Protein AF-A0ABD0S0A0-F1 (afdb_monomer_lite)

Sequence (69 aa):
MSDLELVKKMLRAVLQSSKHGVAMARLQGDYRALTGEVIPYRQFGHGSLESFLRSIPGVVRLERSSAGE

Radius of gyration: 11.57 Å; chains: 1; bounding box: 21×26×35 Å

Organism: Cirrhinus mrigala (NCBI:txid683832)

Secondary structure (DSSP, 8-state):
--HHHHHHHHHHHHHHH-TT---HHHHHHHHHHHHSS---TTTTT-SSHHHHHHH-TTT------TT--

Foldseek 3Di:
DDPLVVLLVLLLVLQVVPPVGDDPVCSQVSSCVRPVDGRPQVVVVDPDPVRSQVVCCVRDDDDQDPVRD

Structure (mmCIF, N/CA/C/O backbone):
data_AF-A0ABD0S0A0-F1
#
_entry.id   AF-A0ABD0S0A0-F1
#
loop_
_atom_site.group_PDB
_atom_site.id
_atom_site.type_symbol
_atom_site.label_atom_id
_atom_site.label_alt_id
_atom_site.label_comp_id
_atom_site.label_asym_id
_atom_site.label_entity_id
_atom_site.label_seq_id
_atom_site.pdbx_PDB_ins_code
_atom_site.Cartn_x
_atom_site.Cartn_y
_atom_site.Cartn_z
_atom_site.occupancy
_atom_site.B_iso_or_equiv
_atom_site.auth_seq_id
_atom_site.auth_comp_id
_atom_site.auth_asym_id
_atom_site.auth_atom_id
_atom_site.pdbx_PDB_model_num
ATOM 1 N N . MET A 1 1 ? -11.379 -1.026 14.920 1.00 58.28 1 MET A N 1
ATOM 2 C CA . MET A 1 1 ? -10.912 -1.135 13.520 1.00 58.28 1 MET A CA 1
ATOM 3 C C . MET A 1 1 ? -10.149 -2.435 13.413 1.00 58.28 1 MET A C 1
ATOM 5 O O . MET A 1 1 ? -9.280 -2.646 14.244 1.00 58.28 1 MET A O 1
ATOM 9 N N . SER A 1 2 ? -10.499 -3.312 12.476 1.00 84.75 2 SER A N 1
ATOM 10 C CA . SER A 1 2 ? -9.731 -4.541 12.237 1.00 84.75 2 SER A CA 1
ATOM 11 C C . SER A 1 2 ? -8.397 -4.202 11.567 1.00 84.75 2 SER A C 1
ATOM 13 O O . SER A 1 2 ? -8.337 -3.245 10.794 1.00 84.75 2 SER A O 1
ATOM 15 N N . ASP A 1 3 ? -7.351 -4.995 11.792 1.00 87.12 3 ASP A N 1
ATOM 16 C CA . ASP A 1 3 ? -6.015 -4.797 11.204 1.00 87.12 3 ASP A CA 1
ATOM 17 C C . ASP A 1 3 ? -6.069 -4.630 9.679 1.00 87.12 3 ASP A C 1
ATOM 19 O O . ASP A 1 3 ? -5.404 -3.773 9.099 1.00 87.12 3 ASP A O 1
ATOM 23 N N . LEU A 1 4 ? -6.963 -5.375 9.024 1.00 88.62 4 LEU A N 1
ATOM 24 C CA . LEU A 1 4 ? -7.221 -5.267 7.591 1.00 88.62 4 LEU A CA 1
ATOM 25 C C . LEU A 1 4 ? -7.692 -3.864 7.166 1.00 88.62 4 LEU A C 1
ATOM 27 O O . LEU A 1 4 ? -7.275 -3.362 6.125 1.00 88.62 4 LEU A O 1
ATOM 31 N N . GLU A 1 5 ? -8.565 -3.224 7.943 1.00 90.88 5 GLU A N 1
ATOM 32 C CA . GLU A 1 5 ? -9.081 -1.878 7.654 1.00 90.88 5 GLU A CA 1
ATOM 33 C C . GLU A 1 5 ? -7.967 -0.832 7.751 1.00 90.88 5 GLU A C 1
ATOM 35 O O . GLU A 1 5 ? -7.883 0.070 6.913 1.00 90.88 5 GLU A O 1
ATOM 40 N N . LEU A 1 6 ? -7.076 -0.982 8.737 1.00 91.00 6 LEU A N 1
ATOM 41 C CA . LEU A 1 6 ? -5.908 -0.121 8.893 1.00 91.00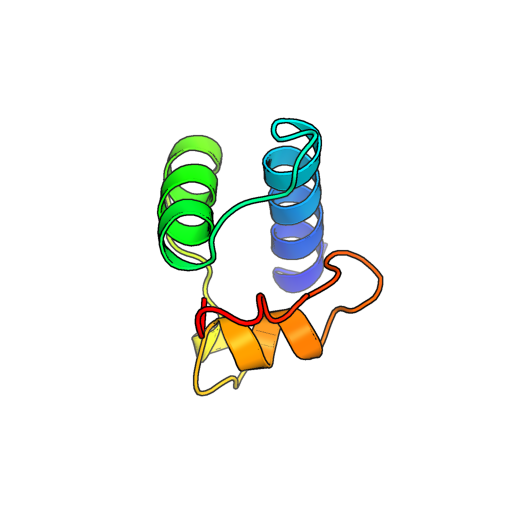 6 LEU A CA 1
ATOM 42 C C . LEU A 1 6 ? -4.963 -0.276 7.699 1.00 91.00 6 LEU A C 1
ATOM 44 O O . LEU A 1 6 ? -4.609 0.718 7.067 1.00 91.00 6 LEU A O 1
ATOM 48 N N . VAL A 1 7 ? -4.636 -1.518 7.330 1.00 91.44 7 VAL A N 1
ATOM 49 C CA . VAL A 1 7 ? -3.772 -1.822 6.181 1.00 91.44 7 VAL A CA 1
ATOM 50 C C . VAL A 1 7 ? -4.350 -1.241 4.893 1.00 91.44 7 VAL A C 1
ATOM 52 O O . VAL A 1 7 ? -3.633 -0.581 4.144 1.00 91.44 7 VAL A O 1
ATOM 55 N N . LYS A 1 8 ? -5.659 -1.394 4.656 1.00 92.06 8 LYS A N 1
ATOM 56 C CA . LYS A 1 8 ? -6.358 -0.782 3.514 1.00 92.06 8 LYS A CA 1
ATOM 57 C C . LYS A 1 8 ? -6.222 0.743 3.506 1.00 92.06 8 LYS A C 1
ATOM 59 O O . LYS A 1 8 ? -5.989 1.331 2.451 1.00 92.06 8 LYS A O 1
ATOM 64 N N . LYS A 1 9 ? -6.366 1.392 4.664 1.00 92.69 9 LYS A N 1
ATOM 65 C CA . LYS A 1 9 ? -6.262 2.853 4.797 1.00 92.69 9 LYS A CA 1
ATOM 66 C C . LYS A 1 9 ? -4.842 3.348 4.509 1.00 92.69 9 LYS A C 1
ATOM 68 O O . LYS A 1 9 ? -4.682 4.327 3.785 1.00 92.69 9 LYS A O 1
ATOM 73 N N . MET A 1 10 ? -3.830 2.636 5.001 1.00 92.62 10 MET A N 1
ATOM 74 C CA . MET A 1 10 ? -2.420 2.950 4.750 1.00 92.62 10 MET A CA 1
ATOM 75 C C . MET A 1 10 ? -2.029 2.706 3.288 1.00 92.62 10 MET A C 1
ATOM 77 O O . MET A 1 10 ? -1.383 3.551 2.677 1.00 92.62 10 MET A O 1
ATOM 81 N N . LEU A 1 11 ? -2.501 1.611 2.683 1.00 92.12 11 LEU A N 1
ATOM 82 C CA . LEU A 1 11 ? -2.332 1.345 1.249 1.00 92.12 11 LEU A CA 1
ATOM 83 C C . LEU A 1 11 ? -2.909 2.471 0.389 1.00 92.12 11 LEU A C 1
ATOM 85 O O . LEU A 1 11 ? -2.239 2.936 -0.529 1.00 92.12 11 LEU A O 1
ATOM 89 N N . ARG A 1 12 ? -4.118 2.955 0.709 1.00 91.81 12 ARG A N 1
ATOM 90 C CA . ARG A 1 12 ? -4.699 4.117 0.020 1.00 91.81 12 ARG A CA 1
ATOM 91 C C . ARG A 1 12 ? -3.800 5.343 0.131 1.00 91.81 12 ARG A C 1
ATOM 93 O O . ARG A 1 12 ? -3.562 5.977 -0.887 1.00 91.81 12 ARG A O 1
ATOM 100 N N . ALA A 1 13 ? -3.276 5.648 1.318 1.00 91.81 13 ALA A N 1
ATOM 101 C CA . ALA A 1 13 ? -2.403 6.804 1.515 1.00 91.81 13 ALA A CA 1
ATOM 102 C C . ALA A 1 13 ? -1.117 6.717 0.670 1.00 91.81 13 ALA A C 1
ATOM 104 O O . ALA A 1 13 ? -0.743 7.691 0.017 1.00 91.81 13 ALA A O 1
ATOM 105 N N . VAL A 1 14 ? -0.487 5.539 0.606 1.00 91.06 14 VAL A N 1
ATOM 106 C CA . VAL A 1 14 ? 0.6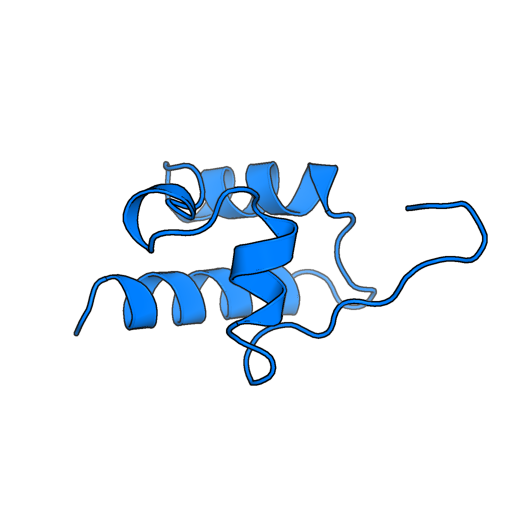96 5.302 -0.240 1.00 91.06 14 VAL A CA 1
ATOM 107 C C . VAL A 1 14 ? 0.378 5.507 -1.721 1.00 91.06 14 VAL A C 1
ATOM 109 O O . VAL A 1 14 ? 1.089 6.225 -2.424 1.00 91.06 14 VAL A O 1
ATOM 112 N N . LEU A 1 15 ? -0.714 4.910 -2.200 1.00 89.38 15 LEU A N 1
ATOM 113 C CA . LEU A 1 15 ? -1.109 4.986 -3.608 1.00 89.38 15 LEU A CA 1
ATOM 114 C C . LEU A 1 15 ? -1.555 6.393 -4.003 1.00 89.38 15 LEU A C 1
ATOM 116 O O . LEU A 1 15 ? -1.260 6.839 -5.104 1.00 89.38 15 LEU A O 1
ATOM 120 N N . GLN A 1 16 ? -2.213 7.124 -3.101 1.00 89.12 16 GLN A N 1
ATOM 121 C CA . GLN A 1 16 ? -2.608 8.516 -3.326 1.00 89.12 16 GLN A CA 1
ATOM 122 C C . GLN A 1 16 ? -1.405 9.456 -3.457 1.00 89.12 16 GLN A C 1
ATOM 124 O O . GLN A 1 16 ? -1.493 10.450 -4.176 1.00 89.12 16 GLN A O 1
ATOM 129 N N . SER A 1 17 ? -0.281 9.133 -2.813 1.00 87.00 17 SER A N 1
ATOM 130 C CA . SER A 1 17 ? 0.979 9.864 -2.987 1.00 87.00 17 SER A CA 1
ATOM 131 C C . SER A 1 17 ? 1.574 9.672 -4.394 1.00 87.00 17 SER A C 1
ATOM 133 O O . SER A 1 17 ? 2.283 10.537 -4.907 1.00 87.00 17 SER A O 1
ATOM 135 N N . SER A 1 18 ? 1.234 8.567 -5.070 1.00 82.62 18 SER A N 1
ATOM 136 C CA . SER A 1 18 ? 1.788 8.183 -6.373 1.00 82.62 18 SER A CA 1
ATOM 137 C C . SER A 1 18 ? 0.741 8.224 -7.487 1.00 82.62 18 SER A C 1
ATOM 139 O O . SER A 1 18 ? 0.064 7.242 -7.784 1.00 82.62 18 SER A O 1
ATOM 141 N N . LYS A 1 19 ? 0.651 9.367 -8.177 1.00 76.81 19 LYS A N 1
ATOM 142 C CA . LYS A 1 19 ? -0.351 9.612 -9.235 1.00 76.81 19 LYS A CA 1
ATOM 143 C C . LYS A 1 19 ? -0.324 8.641 -10.425 1.00 76.81 19 LYS A C 1
ATOM 145 O O . LYS A 1 19 ? -1.345 8.502 -11.087 1.00 76.81 19 LYS A O 1
ATOM 150 N N . HIS A 1 20 ? 0.805 7.990 -10.701 1.00 81.06 20 HIS A N 1
ATOM 151 C CA . HIS A 1 20 ? 0.971 7.087 -11.851 1.00 81.06 20 HIS A CA 1
ATOM 152 C C . HIS A 1 20 ? 0.921 5.601 -11.464 1.00 81.06 20 HIS A C 1
ATOM 154 O O . HIS A 1 20 ? 1.305 4.743 -12.252 1.00 81.06 20 HIS A O 1
ATOM 160 N N . GLY A 1 21 ? 0.465 5.291 -10.247 1.00 82.19 21 GLY A N 1
ATOM 161 C CA . GLY A 1 21 ? 0.593 3.954 -9.680 1.00 82.19 21 GLY A CA 1
ATOM 162 C C . GLY A 1 21 ? 1.982 3.709 -9.094 1.00 82.19 21 GLY A C 1
ATOM 163 O O . GLY A 1 21 ? 2.862 4.572 -9.115 1.00 82.19 21 GLY A O 1
ATOM 164 N N . VAL A 1 22 ? 2.155 2.529 -8.504 1.00 86.44 22 VAL A N 1
ATOM 165 C CA . VAL A 1 22 ? 3.382 2.130 -7.810 1.00 86.44 22 VAL A CA 1
ATOM 166 C C . VAL A 1 22 ? 3.742 0.723 -8.254 1.00 86.44 22 VAL A C 1
ATOM 168 O O . VAL A 1 22 ? 2.904 -0.175 -8.190 1.00 86.44 22 VAL A O 1
ATOM 171 N N . ALA A 1 23 ? 4.991 0.532 -8.678 1.00 87.69 23 ALA A N 1
ATOM 172 C CA . ALA A 1 23 ? 5.514 -0.793 -8.980 1.00 87.69 23 ALA A CA 1
ATOM 173 C C . ALA A 1 23 ? 5.429 -1.689 -7.740 1.00 87.69 23 ALA A C 1
ATOM 175 O O . ALA A 1 23 ? 5.696 -1.245 -6.619 1.00 87.69 23 ALA A O 1
ATOM 176 N N . MET A 1 24 ? 5.116 -2.968 -7.931 1.00 85.06 24 MET A N 1
ATOM 177 C CA . MET A 1 24 ? 4.854 -3.868 -6.810 1.00 85.06 24 MET A CA 1
ATOM 178 C C . MET A 1 24 ? 6.053 -4.011 -5.858 1.00 85.06 24 MET A C 1
ATOM 180 O O . MET A 1 24 ? 5.883 -4.055 -4.639 1.00 85.06 24 MET A O 1
ATOM 184 N N . ALA A 1 25 ? 7.270 -3.987 -6.409 1.00 83.00 25 ALA A N 1
ATOM 185 C CA . ALA A 1 25 ? 8.517 -3.987 -5.646 1.00 83.00 25 ALA A CA 1
ATOM 186 C C . ALA A 1 25 ? 8.697 -2.724 -4.782 1.00 83.00 25 ALA A C 1
ATOM 188 O O . ALA A 1 25 ? 9.269 -2.786 -3.695 1.00 83.00 25 ALA A O 1
ATOM 189 N N . ARG A 1 26 ? 8.189 -1.575 -5.245 1.00 88.25 26 ARG A N 1
ATOM 190 C CA . ARG A 1 26 ? 8.310 -0.288 -4.550 1.00 88.25 26 ARG A CA 1
ATOM 191 C C . ARG A 1 26 ? 7.218 -0.099 -3.501 1.00 88.25 26 ARG A C 1
ATOM 193 O O . ARG A 1 26 ? 7.505 0.382 -2.411 1.00 88.25 26 ARG A O 1
ATOM 200 N N . LEU A 1 27 ? 6.013 -0.603 -3.778 1.00 90.06 27 LEU A N 1
ATOM 201 C CA . LEU A 1 27 ? 4.846 -0.516 -2.898 1.00 90.06 27 LEU A CA 1
ATOM 202 C C . LEU A 1 27 ? 5.146 -0.998 -1.477 1.00 90.06 27 LEU A C 1
ATOM 204 O O . LEU A 1 27 ? 4.721 -0.374 -0.507 1.00 90.06 27 LEU A O 1
ATOM 208 N N . GLN A 1 28 ? 5.895 -2.094 -1.343 1.00 89.50 28 GLN A N 1
ATOM 209 C CA . GLN A 1 28 ? 6.278 -2.618 -0.034 1.00 89.50 28 GLN A CA 1
ATOM 210 C C . GLN A 1 28 ? 7.208 -1.657 0.724 1.00 89.50 28 GLN A C 1
ATOM 212 O O . GLN A 1 28 ? 7.066 -1.495 1.936 1.00 89.50 28 GLN A O 1
ATOM 217 N N . GLY A 1 29 ? 8.135 -1.010 0.014 1.00 91.19 29 GLY A N 1
ATOM 218 C CA . GLY A 1 29 ? 9.035 -0.001 0.563 1.00 91.19 29 GLY A CA 1
ATOM 219 C C . GLY A 1 29 ? 8.294 1.259 1.000 1.00 91.19 29 GLY A C 1
ATOM 220 O O . GLY A 1 29 ? 8.464 1.687 2.138 1.00 91.19 29 GLY A O 1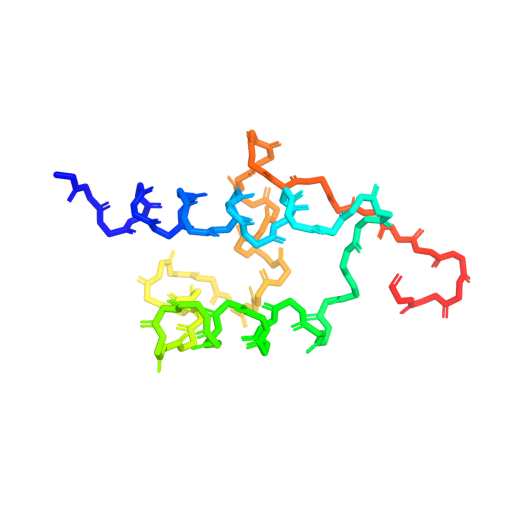
ATOM 221 N N . ASP A 1 30 ? 7.423 1.803 0.147 1.00 91.62 30 ASP A N 1
ATOM 222 C CA . ASP A 1 30 ? 6.614 2.986 0.466 1.00 91.62 30 ASP A CA 1
ATOM 223 C C . ASP A 1 30 ? 5.661 2.729 1.643 1.00 91.62 30 ASP A C 1
ATOM 225 O O . ASP A 1 30 ? 5.538 3.553 2.550 1.00 91.62 30 ASP A O 1
ATOM 229 N N . TYR A 1 31 ? 5.034 1.550 1.685 1.00 92.62 31 TYR A N 1
ATOM 230 C CA . TYR A 1 31 ? 4.193 1.152 2.812 1.00 92.62 31 TYR A CA 1
ATOM 231 C C . TYR A 1 31 ? 4.985 1.084 4.120 1.00 92.62 31 TYR A C 1
ATOM 233 O O . TYR A 1 31 ? 4.529 1.599 5.144 1.00 92.62 31 TYR A O 1
ATOM 241 N N . ARG A 1 32 ? 6.189 0.504 4.091 1.00 92.75 32 ARG A N 1
ATOM 242 C CA . ARG A 1 32 ? 7.076 0.457 5.258 1.00 92.75 32 ARG A CA 1
ATOM 243 C C . ARG A 1 32 ? 7.586 1.835 5.659 1.00 92.75 32 ARG A C 1
ATOM 245 O O . ARG A 1 32 ? 7.701 2.098 6.848 1.00 92.75 32 ARG A O 1
ATOM 252 N N . ALA A 1 33 ? 7.866 2.718 4.708 1.00 91.62 33 ALA A N 1
ATOM 253 C CA . ALA A 1 33 ? 8.271 4.087 5.005 1.00 91.62 33 ALA A CA 1
ATOM 254 C C . ALA A 1 33 ? 7.155 4.873 5.714 1.00 91.62 33 ALA A C 1
ATOM 256 O O . ALA A 1 33 ? 7.442 5.664 6.607 1.00 91.62 33 ALA A O 1
ATOM 257 N N . LEU A 1 34 ? 5.8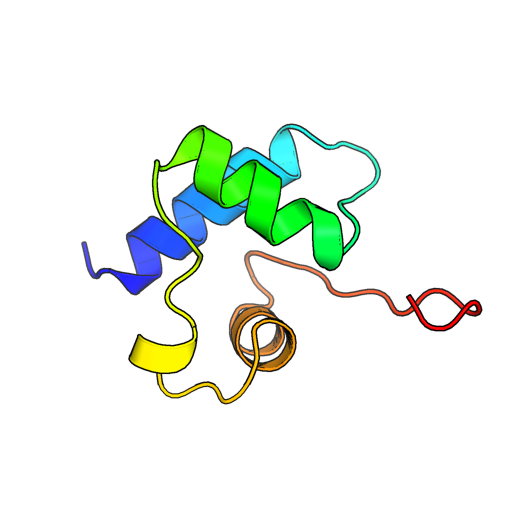90 4.624 5.353 1.00 90.38 34 LEU A N 1
ATOM 258 C CA . LEU A 1 34 ? 4.734 5.289 5.957 1.00 90.38 34 LEU A CA 1
ATOM 259 C C . LEU A 1 34 ? 4.322 4.687 7.310 1.00 90.38 34 LEU A C 1
ATOM 261 O O . LEU A 1 34 ? 3.943 5.422 8.217 1.00 90.38 34 LEU A O 1
ATOM 265 N N . THR A 1 35 ? 4.345 3.359 7.435 1.00 90.38 35 THR A N 1
ATOM 266 C CA . THR A 1 35 ? 3.801 2.642 8.606 1.00 90.38 35 THR A CA 1
ATOM 267 C C . THR A 1 35 ? 4.865 2.132 9.574 1.00 90.38 35 THR A C 1
ATOM 269 O O . THR A 1 35 ? 4.535 1.742 10.687 1.00 90.38 35 THR A O 1
ATOM 272 N N . GLY A 1 36 ? 6.134 2.115 9.162 1.00 91.88 36 GLY A N 1
ATOM 273 C CA . GLY A 1 36 ? 7.244 1.492 9.888 1.00 91.88 36 GLY A CA 1
ATOM 274 C C . GLY A 1 36 ? 7.380 -0.017 9.651 1.00 91.88 36 GLY A C 1
ATOM 275 O O . GLY A 1 36 ? 8.434 -0.588 9.935 1.00 91.88 36 GLY A O 1
ATOM 276 N N . GLU A 1 37 ? 6.367 -0.666 9.072 1.00 91.19 37 GLU A N 1
ATOM 277 C CA . GLU A 1 37 ? 6.273 -2.125 8.974 1.00 91.19 37 GLU A CA 1
ATOM 278 C C . GLU A 1 37 ? 5.960 -2.603 7.552 1.00 91.19 37 GLU A C 1
ATOM 280 O O . GLU A 1 37 ? 5.481 -1.861 6.700 1.00 91.19 37 GLU A O 1
ATOM 285 N N . VAL A 1 38 ? 6.243 -3.873 7.258 1.00 90.69 38 VAL A N 1
ATOM 286 C CA . VAL A 1 38 ? 5.889 -4.468 5.960 1.00 90.69 38 VAL A CA 1
ATOM 287 C C . VAL A 1 38 ? 4.422 -4.894 5.936 1.00 90.69 38 VAL A C 1
ATOM 289 O O . VAL A 1 38 ? 3.863 -5.268 6.961 1.00 90.69 38 VAL A O 1
ATOM 292 N N . ILE A 1 39 ? 3.808 -4.900 4.748 1.00 91.44 39 ILE A N 1
ATOM 293 C CA . ILE A 1 39 ? 2.414 -5.335 4.574 1.00 91.44 39 ILE A CA 1
ATOM 294 C C . ILE A 1 39 ? 2.261 -6.783 5.081 1.00 91.44 39 ILE A C 1
ATOM 296 O O . ILE A 1 39 ? 2.879 -7.688 4.509 1.00 91.44 39 ILE A O 1
ATOM 300 N N . PRO A 1 40 ? 1.419 -7.047 6.098 1.00 91.12 40 PRO A N 1
ATOM 301 C CA . PRO A 1 40 ? 1.318 -8.363 6.723 1.00 91.12 40 PRO A CA 1
ATOM 302 C C . PRO A 1 40 ? 0.399 -9.322 5.942 1.00 91.12 40 PRO A C 1
ATOM 304 O O . PRO A 1 40 ? -0.467 -9.979 6.511 1.00 91.12 40 PRO A O 1
ATOM 307 N N . TYR A 1 41 ? 0.599 -9.459 4.624 1.00 91.94 41 TYR A N 1
ATOM 308 C CA . TYR A 1 41 ? -0.246 -10.290 3.746 1.00 91.94 41 TYR A CA 1
ATOM 309 C C . TYR A 1 41 ? -0.337 -11.760 4.195 1.00 91.94 41 TYR A C 1
ATOM 311 O O . TYR A 1 41 ? -1.389 -12.384 4.061 1.00 91.94 41 TYR A O 1
ATOM 319 N N . ARG A 1 42 ? 0.739 -12.295 4.789 1.00 90.88 42 ARG A N 1
ATOM 320 C CA . ARG A 1 42 ? 0.777 -13.663 5.334 1.00 90.88 42 ARG A CA 1
ATOM 321 C C . ARG A 1 42 ? -0.169 -13.849 6.519 1.00 90.88 42 ARG A C 1
ATOM 323 O O . ARG A 1 42 ? -0.749 -14.918 6.656 1.00 90.88 42 ARG A O 1
ATOM 330 N N . GLN A 1 43 ? -0.338 -12.817 7.347 1.00 90.19 43 GLN A N 1
ATOM 331 C CA . GLN A 1 43 ? -1.226 -12.862 8.516 1.00 90.19 43 GLN A CA 1
ATOM 332 C C . GLN A 1 43 ? -2.701 -12.883 8.098 1.00 90.19 43 GLN A C 1
ATOM 334 O O . GLN A 1 43 ? -3.540 -13.447 8.788 1.00 90.19 43 GLN A O 1
ATOM 339 N N . PHE A 1 44 ? -3.002 -12.337 6.919 1.00 89.19 44 PHE A N 1
ATOM 340 C CA . PHE A 1 44 ? -4.328 -12.383 6.309 1.00 89.19 44 PHE A CA 1
ATOM 341 C C . PHE A 1 44 ? -4.584 -13.661 5.490 1.00 89.19 44 PHE A C 1
ATOM 343 O O . PHE A 1 44 ? -5.589 -13.743 4.793 1.00 89.19 44 PHE A O 1
ATOM 350 N N . GLY A 1 45 ? -3.685 -14.651 5.543 1.00 91.62 45 GLY A N 1
ATOM 351 C CA . GLY A 1 45 ? -3.852 -15.933 4.851 1.00 91.62 45 GLY A CA 1
ATOM 352 C C . GLY A 1 45 ? -3.441 -15.932 3.375 1.00 91.62 45 GLY A C 1
ATOM 353 O O . GLY A 1 45 ? -3.768 -16.871 2.654 1.00 91.62 45 GLY A O 1
ATOM 354 N N . HIS A 1 46 ? -2.715 -14.913 2.905 1.00 93.25 46 HIS A N 1
ATOM 355 C CA . HIS A 1 46 ? -2.252 -14.849 1.518 1.00 93.25 46 HIS A CA 1
ATOM 356 C C . HIS A 1 46 ? -0.811 -15.342 1.364 1.00 93.25 46 HIS A C 1
ATOM 358 O O . HIS A 1 46 ? 0.081 -14.974 2.129 1.00 93.25 46 HIS A O 1
ATOM 364 N N . GLY A 1 47 ? -0.562 -16.127 0.311 1.00 90.69 47 GLY A N 1
ATOM 365 C CA . GLY A 1 47 ? 0.775 -16.641 -0.015 1.00 90.69 47 GLY A CA 1
ATOM 366 C C . GLY A 1 47 ? 1.723 -15.602 -0.623 1.00 90.69 47 GLY A C 1
ATOM 367 O O . GLY A 1 47 ? 2.929 -15.823 -0.686 1.00 90.69 47 GLY A O 1
ATOM 368 N N . SER A 1 48 ? 1.208 -14.462 -1.087 1.00 90.38 48 SER A N 1
ATOM 369 C CA . SER A 1 48 ? 2.006 -13.397 -1.705 1.00 90.38 48 SER A CA 1
ATOM 370 C C . SER A 1 48 ? 1.304 -12.047 -1.597 1.00 90.38 48 SER A C 1
ATOM 372 O O . SER A 1 48 ? 0.075 -11.991 -1.493 1.00 90.38 48 SER A O 1
ATOM 374 N N . LEU A 1 49 ? 2.078 -10.960 -1.692 1.00 89.19 49 LEU A N 1
ATOM 375 C CA . LEU A 1 49 ? 1.550 -9.594 -1.693 1.00 89.19 49 LEU A CA 1
ATOM 376 C C . LEU A 1 49 ? 0.513 -9.389 -2.807 1.00 89.19 49 LEU A C 1
ATOM 378 O O . LEU A 1 49 ? -0.564 -8.866 -2.543 1.00 89.19 49 LEU A O 1
ATOM 382 N N . GLU A 1 50 ? 0.787 -9.870 -4.023 1.00 89.50 50 GLU A N 1
ATOM 383 C CA . GLU A 1 50 ? -0.157 -9.782 -5.146 1.00 89.50 50 GLU A CA 1
ATOM 384 C C . GLU A 1 50 ? -1.520 -10.414 -4.810 1.00 89.50 50 GLU A C 1
ATOM 386 O O . GLU A 1 50 ? -2.562 -9.808 -5.057 1.00 89.50 50 GLU A O 1
ATOM 391 N N . SER A 1 51 ? -1.521 -11.609 -4.206 1.00 91.50 51 SER A N 1
ATOM 392 C CA . SER A 1 51 ? -2.751 -12.316 -3.820 1.00 91.50 51 SER A CA 1
ATOM 393 C C . SER A 1 51 ? -3.568 -11.510 -2.810 1.00 91.50 51 SER A C 1
ATOM 395 O O . SER A 1 51 ? -4.785 -11.398 -2.953 1.00 91.50 51 SER A O 1
ATOM 397 N N . PHE A 1 52 ? -2.900 -10.898 -1.830 1.00 92.19 52 PHE A N 1
ATOM 398 C CA . PHE A 1 52 ? -3.556 -10.019 -0.868 1.00 92.19 52 PHE A CA 1
ATOM 399 C C . PHE A 1 52 ? -4.171 -8.795 -1.542 1.00 92.19 52 PHE A C 1
ATOM 401 O O . PHE A 1 52 ? -5.337 -8.486 -1.314 1.00 92.19 52 PHE A O 1
ATOM 408 N N . LEU A 1 53 ? -3.428 -8.132 -2.428 1.00 90.31 53 LEU A N 1
ATOM 409 C CA . LEU A 1 53 ? -3.907 -6.945 -3.133 1.00 90.31 53 LEU A CA 1
ATOM 410 C C . LEU A 1 53 ? -5.086 -7.266 -4.066 1.00 90.31 53 LEU A C 1
ATOM 412 O O . LEU A 1 53 ? -6.040 -6.493 -4.123 1.00 90.31 53 LEU A O 1
ATOM 416 N N . ARG A 1 54 ? -5.095 -8.440 -4.715 1.00 89.75 54 ARG A N 1
ATOM 417 C CA . ARG A 1 54 ? -6.260 -8.926 -5.483 1.00 89.75 54 ARG A CA 1
ATOM 418 C C . ARG A 1 54 ? -7.505 -9.146 -4.629 1.00 89.75 54 ARG A C 1
ATOM 420 O O . ARG A 1 54 ? -8.609 -9.027 -5.148 1.00 89.75 54 ARG A O 1
ATOM 427 N N . SER A 1 55 ? -7.339 -9.448 -3.344 1.00 90.50 55 SER A N 1
ATOM 428 C CA . SER A 1 55 ? -8.447 -9.634 -2.398 1.00 90.50 55 SER A CA 1
ATOM 429 C C . SER A 1 55 ? -9.152 -8.317 -2.038 1.00 90.50 55 SER A C 1
ATOM 431 O O . SER A 1 55 ? -10.275 -8.320 -1.537 1.00 90.50 55 SER A O 1
ATOM 433 N N . ILE A 1 56 ? -8.520 -7.165 -2.302 1.00 90.25 56 ILE A N 1
ATOM 434 C CA . ILE A 1 56 ? -9.025 -5.835 -1.925 1.00 90.25 56 ILE A CA 1
ATOM 435 C C . ILE A 1 56 ? -9.166 -4.878 -3.129 1.00 90.25 56 ILE A C 1
ATOM 437 O O . ILE A 1 56 ? -8.620 -3.769 -3.112 1.00 90.25 56 ILE A O 1
ATOM 441 N N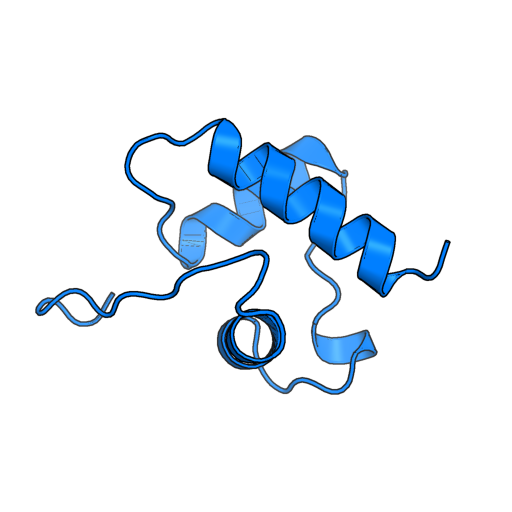 . PRO A 1 57 ? -9.976 -5.229 -4.149 1.00 86.56 57 PRO A N 1
ATOM 442 C CA . PRO A 1 57 ? -10.122 -4.430 -5.372 1.00 86.56 57 PRO A CA 1
ATOM 443 C C . PRO A 1 57 ? -10.704 -3.024 -5.138 1.00 86.56 57 PRO A C 1
ATOM 445 O O . PRO A 1 57 ? -10.544 -2.138 -5.969 1.00 86.56 57 PRO A O 1
ATOM 448 N N . GLY A 1 58 ? -11.353 -2.777 -3.992 1.00 87.06 58 GLY A N 1
ATOM 449 C CA . GLY A 1 58 ? -11.839 -1.442 -3.610 1.00 87.06 58 GLY A CA 1
ATOM 450 C C . GLY A 1 58 ? -10.752 -0.471 -3.121 1.00 87.06 58 GLY A C 1
ATOM 451 O O . GLY A 1 58 ? -11.055 0.678 -2.792 1.00 87.06 58 GLY A O 1
ATOM 452 N N . VAL A 1 59 ? -9.501 -0.924 -2.997 1.00 88.19 59 VAL A N 1
ATOM 453 C CA . VAL A 1 59 ? -8.358 -0.128 -2.509 1.00 88.19 59 VAL A CA 1
ATOM 454 C C . VAL A 1 59 ? -7.251 -0.042 -3.551 1.00 88.19 59 VAL A C 1
ATOM 456 O O . VAL A 1 59 ? -6.664 1.021 -3.723 1.00 88.19 59 VAL A O 1
ATOM 459 N N . VAL A 1 60 ? -6.982 -1.150 -4.237 1.00 88.56 60 VAL A N 1
ATOM 460 C CA . VAL A 1 60 ? -5.910 -1.285 -5.224 1.00 88.56 60 VAL A CA 1
ATOM 461 C C . VAL A 1 60 ? -6.474 -1.804 -6.529 1.00 88.56 60 VAL A C 1
ATOM 463 O O . VAL A 1 60 ? -7.247 -2.760 -6.546 1.00 88.56 60 VAL A O 1
ATOM 466 N N . ARG A 1 61 ? -6.004 -1.219 -7.628 1.00 86.75 6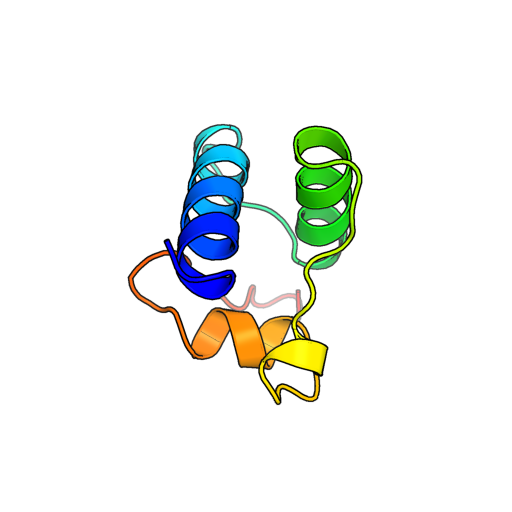1 ARG A N 1
ATOM 467 C CA . ARG A 1 61 ? -6.140 -1.782 -8.966 1.00 86.75 61 ARG A CA 1
ATOM 468 C C . ARG A 1 61 ? -4.775 -2.300 -9.391 1.00 86.75 61 ARG A C 1
ATOM 470 O O . ARG A 1 61 ? -3.811 -1.543 -9.400 1.00 86.75 61 ARG A O 1
ATOM 477 N N . LEU A 1 62 ? -4.710 -3.585 -9.713 1.00 86.00 62 LEU A N 1
ATOM 478 C CA . LEU A 1 62 ? -3.509 -4.200 -10.261 1.00 86.00 62 LEU A CA 1
ATOM 479 C C . LEU A 1 62 ? -3.615 -4.200 -11.777 1.00 86.00 62 LEU A C 1
ATOM 481 O O . LEU A 1 62 ? -4.570 -4.750 -12.323 1.00 86.00 62 LEU A O 1
ATOM 485 N N . GLU A 1 63 ? -2.636 -3.600 -12.438 1.00 83.25 63 GLU A N 1
ATOM 486 C CA . GLU A 1 63 ? -2.453 -3.717 -13.880 1.00 83.25 63 GLU A CA 1
ATOM 487 C C . GLU A 1 63 ? -1.184 -4.512 -14.139 1.00 83.25 63 GLU A C 1
ATOM 489 O O . GLU A 1 63 ? -0.194 -4.338 -13.436 1.00 83.25 63 GLU A O 1
ATOM 494 N N . ARG A 1 64 ? -1.235 -5.416 -15.119 1.00 71.62 64 ARG A N 1
ATOM 495 C CA . ARG A 1 64 ? -0.031 -6.074 -15.622 1.00 71.62 64 ARG A CA 1
ATOM 496 C C . ARG A 1 64 ? 0.476 -5.244 -16.780 1.00 71.62 64 ARG A C 1
ATOM 498 O O . ARG A 1 64 ? -0.223 -5.118 -17.786 1.00 71.62 64 ARG A O 1
ATOM 505 N N . SER A 1 65 ? 1.673 -4.700 -16.645 1.00 67.25 65 SER A N 1
ATOM 506 C CA . SER A 1 65 ? 2.335 -4.054 -17.769 1.00 67.25 65 SER A CA 1
ATOM 507 C C . SER A 1 65 ? 2.799 -5.145 -18.734 1.00 67.25 65 SER A C 1
ATOM 509 O O . SER A 1 65 ? 3.242 -6.211 -18.305 1.00 67.25 65 SER A O 1
ATOM 511 N N . SER A 1 66 ? 2.735 -4.907 -20.045 1.00 64.31 66 SER A N 1
ATOM 512 C CA . SER A 1 66 ? 3.171 -5.865 -21.081 1.00 64.31 66 SER A CA 1
ATOM 513 C C . SER A 1 66 ? 4.636 -6.318 -20.934 1.00 64.31 66 SER A C 1
ATOM 515 O O . SER A 1 66 ? 5.045 -7.282 -21.572 1.00 64.31 66 SER A O 1
ATOM 517 N N . ALA A 1 67 ? 5.413 -5.629 -20.091 1.00 60.41 67 ALA A N 1
ATOM 518 C CA . ALA A 1 67 ? 6.783 -5.956 -19.710 1.00 60.41 67 ALA A CA 1
ATOM 519 C C . ALA A 1 67 ? 6.906 -7.038 -18.610 1.00 60.41 67 ALA A C 1
ATOM 521 O O . ALA A 1 67 ? 8.016 -7.464 -18.315 1.00 60.41 67 ALA A O 1
ATOM 522 N N . GLY A 1 68 ? 5.800 -7.520 -18.028 1.00 57.44 68 GLY A N 1
ATOM 523 C CA . GLY A 1 68 ? 5.834 -8.532 -16.964 1.00 57.44 68 GLY A CA 1
ATOM 524 C C . GLY A 1 68 ? 6.084 -7.975 -15.558 1.00 57.44 68 GLY A C 1
ATOM 525 O O . GLY A 1 68 ? 6.453 -8.743 -14.671 1.00 57.44 68 GLY A O 1
ATOM 526 N N . GLU A 1 69 ? 5.856 -6.673 -15.362 1.00 50.69 69 GLU A N 1
ATOM 527 C CA . GLU A 1 69 ? 5.864 -5.984 -14.059 1.00 50.69 69 GLU A CA 1
ATOM 528 C C . GLU A 1 69 ? 4.454 -5.569 -13.619 1.00 50.69 69 GLU A C 1
ATOM 530 O O . GLU A 1 69 ? 3.671 -5.074 -14.476 1.00 50.69 69 GLU A O 1
#

pLDDT: mean 86.39, std 9.17, range [50.69, 93.25]

InterPro domains:
  IPR025605 OST-HTH/LOTUS domain [PF12872] (3-68)
  IPR025605 OST-HTH/LOTUS domain [PS51644] (3-69)
  IPR041966 LOTUS-like domain [G3DSA:3.30.420.610] (1-69)